Protein AF-A0A8T0D742-F1 (afdb_monomer_lite)

Radius of gyration: 20.39 Å; chains: 1; bounding box: 37×45×56 Å

Secondary structure (DSSP, 8-state):
-HHHHHHHHHTT---SSHHHHHHHHTTS-HHHHHHHHHTT-BTTBTT--SS-----SSSS--SSHHHHHTTTTS-SS--------TTTTHHHHHHHH--TTTTTS-TT--S--SHHHHHHHHHHHTT-TT---HHHHHHHHHHS--TTTTS-S-TTS------TTSS--

pLDDT: mean 72.26, std 17.87, range [26.14, 97.5]

Foldseek 3Di:
DVLLCQLLVLLVQDDPDPVSSVVSVVVDDPVSSVVSLVVSDDLQALPDDSDDDDCPCPPNVDPDPVRVLVVPPDDPDDDDDDDDDQAVCVVSLQSLLDDPVPPPDDPQDGSAPDDVSSLSSVCSHLVCPVPPDCVVSVVVVVVPPDPPPPVPDDPPPDGPDDPCPSVND

InterPro domains:
  IPR002018 Carboxylesterase, type B [PF00135] (4-165)
  IPR029058 Alpha/Beta hydrolase fold [G3DSA:3.40.50.1820] (2-168)
  IPR029058 Alpha/Beta hydrolase fold [SSF53474] (4-167)
  IPR050654 Acetylcholinesterase-related enzymes [PTHR43918] (5-153)

Organism: NCBI:txid34504

Structure (mmCIF, N/CA/C/O backbone):
data_AF-A0A8T0D742-F1
#
_entry.id   AF-A0A8T0D742-F1
#
loop_
_atom_site.group_PDB
_atom_site.id
_atom_site.type_symbol
_atom_site.label_atom_id
_atom_site.label_alt_id
_atom_site.label_comp_id
_atom_site.label_asym_id
_atom_site.label_entity_id
_atom_site.label_seq_id
_atom_site.pdbx_PDB_ins_code
_atom_site.Cartn_x
_atom_site.Cartn_y
_atom_site.Cartn_z
_atom_site.occupancy
_atom_site.B_iso_or_equiv
_atom_site.auth_seq_id
_atom_site.auth_comp_id
_atom_site.auth_asym_id
_atom_site.auth_atom_id
_atom_site.pdbx_PDB_model_num
ATOM 1 N N . MET A 1 1 ? 0.553 -2.189 16.265 1.00 56.75 1 MET A N 1
ATOM 2 C CA . MET A 1 1 ? 0.563 -1.033 17.205 1.00 56.75 1 MET A CA 1
ATOM 3 C C . MET A 1 1 ? 1.443 0.146 16.749 1.00 56.75 1 MET A C 1
ATOM 5 O O . MET A 1 1 ? 1.183 1.266 17.170 1.00 56.75 1 MET A O 1
ATOM 9 N N . ILE A 1 2 ? 2.457 -0.056 15.895 1.00 71.44 2 ILE A N 1
ATOM 10 C CA . ILE A 1 2 ? 3.369 1.020 15.448 1.00 71.44 2 ILE A CA 1
ATOM 11 C C . ILE A 1 2 ? 2.682 1.996 14.475 1.00 71.44 2 ILE A C 1
ATOM 13 O O . ILE A 1 2 ? 2.750 3.207 14.680 1.00 71.44 2 ILE A O 1
ATOM 17 N N . VAL A 1 3 ? 1.943 1.483 13.484 1.00 84.62 3 VAL A N 1
ATOM 18 C CA . VAL A 1 3 ? 1.274 2.315 12.466 1.0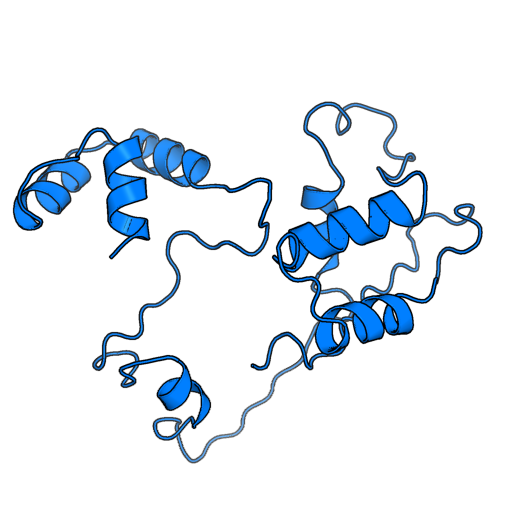0 84.62 3 VAL A CA 1
ATOM 19 C C . VAL A 1 3 ? 0.274 3.297 13.085 1.00 84.62 3 VAL A C 1
ATOM 21 O O . VAL A 1 3 ? 0.359 4.496 12.836 1.00 84.62 3 VAL A O 1
ATOM 24 N N . ILE A 1 4 ? -0.621 2.829 13.962 1.00 86.56 4 ILE A N 1
ATOM 25 C CA . ILE A 1 4 ? -1.644 3.697 14.567 1.00 86.56 4 ILE A CA 1
ATOM 26 C C . ILE A 1 4 ? -1.040 4.828 15.412 1.00 86.56 4 ILE A C 1
ATOM 28 O O . ILE A 1 4 ? -1.591 5.922 15.468 1.00 86.56 4 ILE A O 1
ATOM 32 N N . ARG A 1 5 ? 0.126 4.599 16.033 1.00 87.19 5 ARG A N 1
ATOM 33 C CA . ARG A 1 5 ? 0.854 5.640 16.771 1.00 87.19 5 ARG A CA 1
ATOM 34 C C . ARG A 1 5 ? 1.492 6.662 15.834 1.00 87.19 5 ARG A C 1
ATOM 36 O O . ARG A 1 5 ? 1.450 7.850 16.138 1.00 87.19 5 ARG A O 1
ATOM 43 N N . ARG A 1 6 ? 2.057 6.220 14.704 1.00 88.50 6 ARG A N 1
ATOM 44 C CA . ARG A 1 6 ? 2.587 7.119 13.666 1.00 88.50 6 ARG A CA 1
ATOM 45 C C . ARG A 1 6 ? 1.469 7.984 13.078 1.00 88.50 6 ARG A C 1
ATOM 47 O O . ARG A 1 6 ? 1.619 9.196 13.020 1.00 88.50 6 ARG A O 1
ATOM 54 N N . PHE A 1 7 ? 0.318 7.396 12.770 1.00 91.75 7 PHE A N 1
ATOM 55 C CA . PHE A 1 7 ? -0.845 8.145 12.292 1.00 91.75 7 PHE A CA 1
ATOM 56 C C . PHE A 1 7 ? -1.363 9.150 13.332 1.00 91.75 7 PHE A C 1
ATOM 58 O O . PHE A 1 7 ? -1.537 10.330 13.038 1.00 91.75 7 PHE A O 1
ATOM 65 N N . ALA A 1 8 ? -1.506 8.723 14.591 1.00 91.06 8 ALA A N 1
ATOM 66 C CA . ALA A 1 8 ? -1.898 9.618 15.678 1.00 91.06 8 ALA A CA 1
ATOM 67 C C . ALA A 1 8 ? -0.903 10.772 15.883 1.00 91.06 8 ALA A C 1
ATOM 69 O O . ALA A 1 8 ? -1.320 11.872 16.240 1.00 91.06 8 ALA A O 1
ATOM 70 N N . LYS A 1 9 ? 0.395 10.556 15.632 1.00 90.88 9 LYS A N 1
ATOM 71 C CA . LYS A 1 9 ? 1.408 11.620 15.645 1.00 90.88 9 LYS A CA 1
ATOM 72 C C . LYS A 1 9 ? 1.116 12.687 14.589 1.00 90.88 9 LYS A C 1
ATOM 74 O O . LYS A 1 9 ? 1.155 13.863 14.936 1.00 90.88 9 LYS A O 1
ATOM 79 N N . HIS A 1 10 ? 0.789 12.299 13.355 1.00 91.88 10 HIS A N 1
ATOM 80 C CA . HIS A 1 10 ? 0.424 13.248 12.292 1.00 91.88 10 HIS A CA 1
ATOM 81 C C . HIS A 1 10 ? -0.835 14.059 12.636 1.00 91.88 10 HIS A C 1
ATOM 83 O O . HIS A 1 10 ? -0.923 15.231 12.291 1.00 91.88 10 HIS A O 1
ATOM 89 N N . LEU A 1 11 ? -1.759 13.478 13.406 1.00 92.75 11 LEU A N 1
ATOM 90 C CA . LEU A 1 11 ? -2.965 14.157 13.895 1.00 92.75 11 LEU A CA 1
ATOM 91 C C . LEU A 1 11 ? -2.749 15.005 15.163 1.00 92.75 11 LEU A C 1
ATOM 93 O O . LEU A 1 11 ? -3.683 15.667 15.623 1.00 92.75 11 LEU A O 1
ATOM 97 N N . GLY A 1 12 ? -1.558 14.975 15.770 1.00 90.44 12 GLY A N 1
ATOM 98 C CA . GLY A 1 12 ? -1.297 15.632 17.055 1.00 90.44 12 GLY A CA 1
ATOM 99 C C . GLY A 1 12 ? -2.005 14.972 18.248 1.00 90.44 12 GLY A C 1
ATOM 100 O O . GLY A 1 12 ? -2.283 15.632 19.242 1.00 90.44 12 GLY A O 1
ATOM 101 N N . CYS A 1 13 ? -2.308 13.675 18.157 1.00 89.56 13 CYS A N 1
ATOM 102 C CA . CYS A 1 13 ? -3.050 12.890 19.152 1.00 89.56 13 CYS A CA 1
ATOM 103 C C . CYS A 1 13 ? -2.158 11.985 20.033 1.00 89.56 13 CYS A C 1
ATOM 105 O O . CYS A 1 13 ? -2.638 10.995 20.592 1.00 89.56 13 CYS A O 1
ATOM 107 N N . LEU A 1 14 ? -0.856 12.270 20.147 1.00 80.31 14 LEU A N 1
ATOM 108 C CA . LEU A 1 14 ? 0.060 11.494 20.994 1.00 80.31 14 LEU A CA 1
ATOM 109 C C . LEU A 1 14 ? -0.184 11.784 22.485 1.00 80.31 14 LEU A C 1
ATOM 111 O O . LEU A 1 14 ? 0.358 12.739 23.030 1.00 80.31 14 LEU A O 1
ATOM 115 N N . ASN A 1 15 ? -0.954 10.912 23.142 1.00 67.12 15 ASN A N 1
ATOM 116 C CA . ASN A 1 15 ? -1.193 10.921 24.589 1.00 67.12 15 ASN A CA 1
ATOM 117 C C . ASN A 1 15 ? -0.677 9.631 25.258 1.00 67.12 15 ASN A C 1
ATOM 119 O O . ASN A 1 15 ? -0.391 8.637 24.588 1.00 67.12 15 ASN A O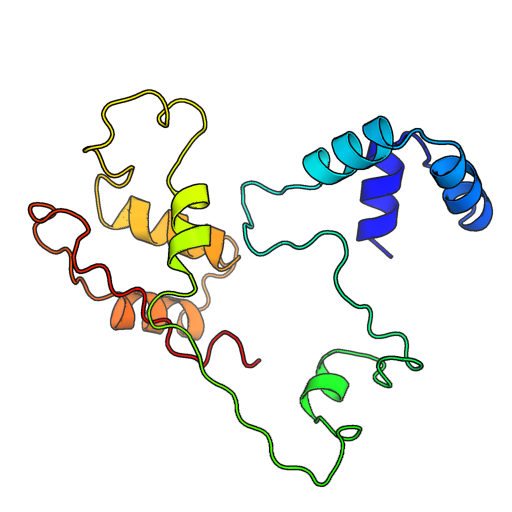 1
ATOM 123 N N . GLN A 1 16 ? -0.568 9.640 26.594 1.00 59.50 16 GLN A N 1
ATOM 124 C CA . GLN A 1 16 ? 0.011 8.544 27.391 1.00 59.50 16 GLN A CA 1
ATOM 125 C C . GLN A 1 16 ? -0.861 7.269 27.440 1.00 59.50 16 GLN A C 1
ATOM 127 O O . GLN A 1 16 ? -0.333 6.186 27.698 1.00 59.50 16 GLN A O 1
ATOM 132 N N . HIS A 1 17 ? -2.166 7.357 27.141 1.00 68.88 17 HIS A N 1
ATOM 133 C CA . HIS A 1 17 ? -3.096 6.220 27.182 1.00 68.88 17 HIS A CA 1
ATOM 134 C C . HIS A 1 17 ? -3.795 5.962 25.835 1.00 68.88 17 HIS A C 1
ATOM 136 O O . HIS A 1 17 ? -4.204 6.880 25.126 1.00 68.88 17 HIS A O 1
ATOM 142 N N . ALA A 1 18 ? -3.974 4.683 25.482 1.00 66.94 18 ALA A N 1
ATOM 143 C CA . ALA A 1 18 ? -4.550 4.267 24.197 1.00 66.94 18 ALA A CA 1
ATOM 144 C C . ALA A 1 18 ? -6.036 4.652 24.023 1.00 66.94 18 ALA A C 1
ATOM 146 O O . ALA A 1 18 ? -6.468 4.936 22.906 1.00 66.94 18 ALA A O 1
ATOM 147 N N . ALA A 1 19 ? -6.810 4.702 25.113 1.00 69.25 19 ALA A N 1
ATOM 148 C CA . ALA A 1 19 ? -8.209 5.144 25.082 1.00 69.25 19 ALA A CA 1
ATOM 149 C C . ALA A 1 19 ? -8.341 6.635 24.707 1.00 69.25 19 ALA A C 1
ATOM 151 O O . ALA A 1 19 ? -9.258 7.028 23.977 1.00 69.25 19 ALA A O 1
ATOM 152 N N . ASP A 1 20 ? -7.374 7.451 25.126 1.00 80.94 20 ASP A N 1
ATOM 153 C CA . ASP A 1 20 ? -7.332 8.883 24.819 1.00 80.94 20 ASP A CA 1
ATOM 154 C C . ASP A 1 20 ? -6.955 9.135 23.354 1.00 80.94 20 ASP A C 1
ATOM 156 O O . ASP A 1 20 ? -7.413 10.104 22.747 1.00 80.94 20 ASP A O 1
ATOM 160 N N . LEU A 1 21 ? -6.178 8.224 22.758 1.00 86.50 21 LEU A N 1
ATOM 161 C CA . LEU A 1 21 ? -5.758 8.288 21.360 1.00 86.50 21 LEU A CA 1
ATOM 162 C C . LEU A 1 21 ? -6.952 8.142 20.404 1.00 86.50 21 LEU A C 1
ATOM 164 O O . LEU A 1 21 ? -7.142 8.984 19.528 1.00 86.50 21 LEU A O 1
ATOM 168 N N . ILE A 1 22 ? -7.811 7.135 20.604 1.00 87.56 22 ILE A N 1
ATOM 169 C CA . ILE A 1 22 ? -9.020 6.944 19.776 1.00 87.56 22 ILE A CA 1
ATOM 170 C C . ILE A 1 22 ? -9.982 8.122 19.945 1.00 87.56 22 ILE A C 1
ATOM 172 O O . ILE A 1 22 ? -10.521 8.635 18.963 1.00 87.56 22 ILE A O 1
ATOM 176 N N . THR A 1 23 ? -10.179 8.576 21.183 1.00 90.50 23 THR A N 1
ATOM 177 C CA . THR A 1 23 ? -11.067 9.705 21.487 1.00 90.50 23 THR A CA 1
ATOM 178 C C . THR A 1 23 ? -10.595 10.994 20.816 1.00 90.50 23 THR A C 1
ATOM 180 O O . THR A 1 23 ? -11.420 11.752 20.310 1.00 90.50 23 THR A O 1
ATOM 183 N N . CYS A 1 24 ? -9.282 11.233 20.768 1.00 91.06 24 CYS A N 1
ATOM 184 C CA . CYS A 1 24 ? -8.704 12.359 20.040 1.00 91.06 24 CYS A CA 1
ATOM 185 C C . CYS A 1 24 ? -8.936 12.241 18.530 1.00 91.06 24 CYS A C 1
ATOM 187 O O . CYS A 1 24 ? -9.471 13.168 17.926 1.00 91.06 24 CYS A O 1
ATOM 189 N N . MET A 1 25 ? -8.608 11.092 17.926 1.00 91.31 25 MET A N 1
ATOM 190 C CA . MET A 1 25 ? -8.749 10.898 16.476 1.00 91.31 25 MET A CA 1
ATOM 191 C C . MET A 1 25 ? -10.204 11.026 16.007 1.00 91.31 25 MET A C 1
ATOM 193 O O . MET A 1 25 ? -10.454 11.589 14.950 1.00 91.31 25 MET A O 1
ATOM 197 N N . ARG A 1 26 ? -11.183 10.593 16.813 1.00 93.12 26 ARG A N 1
ATOM 198 C CA . ARG A 1 26 ? -12.617 10.751 16.500 1.00 93.12 26 ARG A CA 1
ATOM 199 C C . ARG A 1 26 ? -13.097 12.204 16.442 1.00 93.12 26 ARG A C 1
ATOM 201 O O . ARG A 1 26 ? -14.162 12.453 15.891 1.00 93.12 26 ARG A O 1
ATOM 208 N N . LYS A 1 27 ? -12.357 13.148 17.030 1.00 94.81 27 LYS A N 1
ATOM 209 C CA . LYS A 1 27 ? -12.686 14.583 16.994 1.00 94.81 27 LYS A CA 1
ATOM 210 C C . LYS A 1 27 ? -12.111 15.292 15.766 1.00 94.81 27 LYS A C 1
ATOM 212 O O . LYS A 1 27 ? -12.400 16.469 15.573 1.00 94.81 27 LYS A O 1
ATOM 217 N N . LYS A 1 28 ? -11.280 14.608 14.979 1.00 95.81 28 LYS A N 1
ATOM 218 C CA . LYS A 1 28 ? -10.639 15.158 13.787 1.00 95.81 28 LYS A CA 1
ATOM 219 C C . LYS A 1 28 ? -11.615 15.217 12.625 1.00 95.81 28 LYS A C 1
ATOM 221 O O . LYS A 1 28 ? -12.473 14.349 12.473 1.00 95.81 28 LYS A O 1
ATOM 226 N N . SER A 1 29 ? -11.485 16.260 11.818 1.00 97.19 29 SER A N 1
ATOM 227 C CA . SER A 1 29 ? -12.224 16.382 10.568 1.00 97.19 29 SER A CA 1
ATOM 228 C C . SER A 1 29 ? -11.756 15.336 9.554 1.00 97.19 29 SER A C 1
ATOM 230 O O . SER A 1 29 ? -10.642 14.821 9.635 1.00 97.19 29 SER A O 1
ATOM 232 N N . VAL A 1 30 ? -12.598 15.041 8.562 1.00 96.38 30 VAL A N 1
ATOM 233 C CA . VAL A 1 30 ? -12.246 14.110 7.477 1.00 96.38 30 VAL A CA 1
ATOM 234 C C . VAL A 1 30 ? -10.982 14.568 6.746 1.00 96.38 30 VAL A C 1
ATOM 236 O O . VAL A 1 30 ? -10.119 13.743 6.474 1.00 96.38 30 VAL A O 1
ATOM 239 N N . ASN A 1 31 ? -10.832 15.871 6.498 1.00 97.50 31 ASN A N 1
ATOM 240 C CA . ASN A 1 31 ? -9.656 16.406 5.810 1.00 97.50 31 ASN A CA 1
ATOM 241 C C . ASN A 1 31 ? -8.378 16.197 6.628 1.00 97.50 31 ASN A C 1
ATOM 243 O O . ASN A 1 31 ? -7.405 15.697 6.087 1.00 97.50 31 ASN A O 1
ATOM 247 N N . GLU A 1 32 ? -8.402 16.451 7.942 1.00 96.44 32 GLU A N 1
ATOM 248 C CA . GLU A 1 32 ? -7.244 16.160 8.804 1.00 96.44 32 GLU A CA 1
ATOM 249 C C . GLU A 1 32 ? -6.861 14.672 8.777 1.00 96.44 32 GLU A C 1
ATOM 251 O O . GLU A 1 32 ? -5.680 14.335 8.837 1.00 96.44 32 GLU A O 1
ATOM 256 N N . LEU A 1 33 ? -7.848 13.771 8.700 1.00 94.75 33 LEU A N 1
ATOM 257 C CA . LEU A 1 33 ? -7.606 12.330 8.606 1.00 94.75 33 LEU A CA 1
ATOM 258 C C . LEU A 1 33 ? -6.987 11.937 7.259 1.00 94.75 33 LEU A C 1
ATOM 260 O O . LEU A 1 33 ? -6.101 11.083 7.243 1.00 94.75 33 LEU A O 1
ATOM 264 N N . LEU A 1 34 ? -7.434 12.549 6.160 1.00 94.44 34 LEU A N 1
ATOM 265 C CA . LEU A 1 34 ? -6.877 12.331 4.823 1.00 94.44 34 LEU A CA 1
ATOM 266 C C . LEU A 1 34 ? -5.455 12.890 4.717 1.00 94.44 34 LEU A C 1
ATOM 268 O O . LEU A 1 34 ? -4.554 12.165 4.312 1.00 94.44 34 LEU A O 1
ATOM 272 N N . ASP A 1 35 ? -5.217 14.109 5.197 1.00 94.62 35 ASP A N 1
ATOM 273 C CA . ASP A 1 35 ? -3.884 14.721 5.198 1.00 94.62 35 ASP A CA 1
ATOM 274 C C . ASP A 1 35 ? -2.891 13.890 6.026 1.00 94.62 35 ASP A C 1
ATOM 276 O O . ASP A 1 35 ? -1.752 13.647 5.622 1.00 94.62 35 ASP A O 1
ATOM 280 N N . ALA A 1 36 ? -3.327 13.400 7.192 1.00 93.38 36 ALA A N 1
ATOM 281 C CA . ALA A 1 36 ? -2.516 12.508 8.012 1.00 93.38 36 ALA A CA 1
ATOM 282 C C . ALA A 1 36 ? -2.283 11.148 7.344 1.00 93.38 36 ALA A C 1
ATOM 284 O O . ALA A 1 36 ? -1.242 10.539 7.580 1.00 93.38 36 ALA A O 1
ATOM 285 N N . HIS A 1 37 ? -3.233 10.659 6.542 1.00 91.50 37 HIS A N 1
ATOM 286 C CA . HIS A 1 37 ? -3.092 9.416 5.789 1.00 91.50 37 HIS A CA 1
ATOM 287 C C . HIS A 1 37 ? -2.066 9.590 4.669 1.00 91.50 37 HIS A C 1
ATOM 289 O O . HIS A 1 37 ? -1.166 8.767 4.537 1.00 91.50 37 HIS A O 1
ATOM 295 N N . ASP A 1 38 ? -2.131 10.689 3.928 1.00 88.88 38 ASP A N 1
ATOM 296 C CA . ASP A 1 38 ? -1.185 10.979 2.853 1.00 88.88 38 ASP A CA 1
ATOM 297 C C . ASP A 1 38 ? 0.230 11.200 3.404 1.00 88.88 38 ASP A C 1
ATOM 299 O O . ASP A 1 38 ? 1.209 10.734 2.827 1.00 88.88 38 ASP A O 1
ATOM 303 N N . ALA A 1 39 ? 0.354 11.789 4.598 1.00 90.25 39 ALA A N 1
ATOM 304 C CA . ALA A 1 39 ? 1.632 11.914 5.300 1.00 90.25 39 ALA A CA 1
ATOM 305 C C . ALA A 1 39 ? 2.222 10.573 5.793 1.00 90.25 39 ALA A C 1
ATOM 307 O O . ALA A 1 39 ? 3.395 10.518 6.178 1.00 90.25 39 ALA A O 1
ATOM 308 N N . MET A 1 40 ? 1.435 9.490 5.805 1.00 87.12 40 MET A N 1
ATOM 309 C CA . MET A 1 40 ? 1.939 8.144 6.098 1.00 87.12 40 MET A CA 1
ATOM 310 C C . MET A 1 40 ? 2.663 7.517 4.908 1.00 87.12 40 MET A C 1
ATOM 312 O O . MET A 1 40 ? 3.387 6.542 5.124 1.00 87.12 40 MET A O 1
ATOM 316 N N . PHE A 1 41 ? 2.481 8.053 3.697 1.00 83.56 41 PHE A N 1
ATOM 317 C CA . PHE A 1 41 ? 3.158 7.576 2.500 1.00 83.56 41 PHE A CA 1
ATOM 318 C C . PHE A 1 41 ? 4.678 7.613 2.686 1.00 83.56 41 PHE A C 1
ATOM 320 O O . PHE A 1 41 ? 5.246 8.605 3.151 1.00 83.56 41 PHE A O 1
ATOM 327 N N . ASP A 1 42 ? 5.331 6.510 2.331 1.00 77.44 42 ASP A N 1
ATOM 328 C CA . ASP A 1 42 ? 6.781 6.404 2.327 1.00 77.44 42 ASP A CA 1
ATOM 329 C C . ASP A 1 42 ? 7.272 6.373 0.873 1.00 77.44 42 ASP A C 1
ATOM 331 O O . ASP A 1 42 ? 7.026 5.390 0.173 1.00 77.44 42 ASP A O 1
ATOM 335 N N . PRO A 1 43 ? 7.985 7.406 0.390 1.00 70.94 43 PRO A N 1
ATOM 336 C CA . PRO A 1 43 ? 8.520 7.404 -0.969 1.00 70.94 43 PRO A CA 1
ATOM 337 C C . PRO A 1 43 ? 9.560 6.294 -1.210 1.00 70.94 43 PRO A C 1
ATOM 339 O O . PRO A 1 43 ? 9.930 6.049 -2.361 1.00 70.94 43 PRO A O 1
ATOM 342 N N . ALA A 1 44 ? 10.048 5.633 -0.154 1.00 70.25 44 ALA A N 1
ATOM 343 C CA . ALA A 1 44 ? 10.923 4.475 -0.254 1.00 70.25 44 ALA A CA 1
ATOM 344 C C . ALA A 1 44 ? 10.170 3.140 -0.427 1.00 70.25 44 ALA A C 1
ATOM 346 O O . ALA A 1 44 ? 10.806 2.186 -0.871 1.00 70.25 44 ALA A O 1
ATOM 347 N N . SER A 1 45 ? 8.863 3.063 -0.131 1.00 71.94 45 SER A N 1
ATOM 348 C CA . SER A 1 45 ? 8.069 1.820 -0.172 1.00 71.94 45 SER A CA 1
ATOM 349 C C . SER A 1 45 ? 6.670 2.059 -0.757 1.00 71.94 45 SER A C 1
ATOM 351 O O . SER A 1 45 ? 5.758 2.542 -0.085 1.00 71.94 45 SER A O 1
ATOM 353 N N . TYR A 1 46 ? 6.479 1.700 -2.034 1.00 71.50 46 TYR A N 1
ATOM 354 C CA . TYR A 1 46 ? 5.214 1.942 -2.756 1.00 71.50 46 TYR A CA 1
ATOM 355 C C . TYR A 1 46 ? 4.122 0.903 -2.472 1.00 71.50 46 TYR A C 1
ATOM 357 O O . TYR A 1 46 ? 2.944 1.194 -2.681 1.00 71.50 46 TYR A O 1
ATOM 365 N N . PHE A 1 47 ? 4.484 -0.290 -1.991 1.00 72.38 47 PHE A N 1
ATOM 366 C CA . PHE A 1 47 ? 3.515 -1.282 -1.511 1.00 72.38 47 PHE A CA 1
ATOM 367 C C . PHE A 1 47 ? 3.131 -1.083 -0.041 1.00 72.38 47 PHE A C 1
ATOM 369 O O . PHE A 1 47 ? 2.321 -1.848 0.487 1.00 72.38 47 PHE A O 1
ATOM 376 N N . PHE A 1 48 ? 3.655 -0.050 0.627 1.00 77.50 48 PHE A N 1
ATOM 377 C CA . PHE A 1 48 ? 3.237 0.261 1.984 1.00 77.50 48 PHE A CA 1
ATOM 378 C C . PHE A 1 48 ? 1.775 0.723 2.010 1.00 77.50 48 PHE A C 1
ATOM 380 O O . PHE A 1 48 ? 1.432 1.840 1.624 1.00 77.50 48 PHE A O 1
ATOM 387 N N . VAL A 1 49 ? 0.904 -0.142 2.525 1.00 79.94 49 VAL A N 1
ATOM 388 C CA . VAL A 1 49 ? -0.484 0.194 2.843 1.00 79.94 49 VAL A CA 1
ATOM 389 C C . VAL A 1 49 ? -0.540 0.595 4.320 1.00 79.94 49 VAL A C 1
ATOM 391 O O . VAL A 1 49 ? -0.242 -0.246 5.169 1.00 79.94 49 VAL A O 1
ATOM 394 N N . PRO A 1 50 ? -0.933 1.835 4.678 1.00 83.44 50 PRO A N 1
ATOM 395 C CA . PRO A 1 50 ? -0.930 2.277 6.073 1.00 83.44 50 PRO A CA 1
ATOM 396 C C . PRO A 1 50 ? -1.859 1.455 6.976 1.00 83.44 50 PRO A C 1
ATOM 398 O O . PRO A 1 50 ? -1.518 1.162 8.117 1.00 83.44 50 PRO A O 1
ATOM 401 N N . PHE A 1 51 ? -3.027 1.048 6.479 1.00 89.12 51 PHE A N 1
ATOM 402 C CA . PHE A 1 51 ? -4.029 0.329 7.273 1.00 89.12 51 PHE A CA 1
ATOM 403 C C . PHE A 1 51 ? -4.438 -0.990 6.604 1.00 89.12 51 PHE A C 1
ATOM 405 O O . PHE A 1 51 ? -5.546 -1.084 6.073 1.00 89.12 51 PHE A O 1
ATOM 412 N N . PRO A 1 52 ? -3.561 -2.011 6.602 1.00 86.62 52 PRO A N 1
ATOM 413 C CA . PRO A 1 52 ? -3.906 -3.326 6.084 1.00 86.62 52 PRO A CA 1
ATOM 414 C C . PRO A 1 52 ? -4.798 -4.081 7.089 1.00 86.62 52 PRO A C 1
ATOM 416 O O . PRO A 1 52 ? -4.876 -3.694 8.263 1.00 86.62 52 PRO A O 1
ATOM 419 N N . PRO A 1 53 ? -5.446 -5.185 6.672 1.00 88.81 53 PRO A N 1
ATOM 420 C CA . PRO A 1 53 ? -6.057 -6.125 7.605 1.00 88.81 53 PRO A CA 1
ATOM 421 C C . PRO A 1 53 ? -5.067 -6.556 8.694 1.00 88.81 53 PRO A C 1
ATOM 423 O O . PRO A 1 53 ? -3.880 -6.754 8.435 1.00 88.81 53 PRO A O 1
ATOM 426 N N . VAL A 1 54 ? -5.561 -6.701 9.922 1.00 89.69 54 VAL A N 1
ATOM 427 C CA . VAL A 1 54 ? -4.753 -7.112 11.075 1.00 89.69 54 VAL A CA 1
ATOM 428 C C . VAL A 1 54 ? -5.068 -8.563 11.409 1.00 89.69 54 VAL A C 1
ATOM 430 O O . VAL A 1 54 ? -6.233 -8.950 11.441 1.00 89.69 54 VAL A O 1
ATOM 433 N N . LEU A 1 55 ? -4.025 -9.345 11.687 1.00 91.25 55 LEU A N 1
ATOM 434 C CA . LEU A 1 55 ? -4.152 -10.657 12.314 1.00 91.25 55 LEU A CA 1
ATOM 435 C C . LEU A 1 55 ? -4.629 -10.450 13.758 1.00 91.25 55 LEU A C 1
ATOM 437 O O . LEU A 1 55 ? -3.847 -10.089 14.638 1.00 91.25 55 LEU A O 1
ATOM 441 N N . ASP A 1 56 ? -5.941 -10.547 13.960 1.00 90.38 56 ASP A N 1
ATOM 442 C CA . ASP A 1 56 ? -6.635 -10.178 15.197 1.00 90.38 56 ASP A CA 1
ATOM 443 C C . ASP A 1 56 ? -7.043 -11.389 16.046 1.00 90.38 56 ASP A C 1
ATOM 445 O O . ASP A 1 56 ? -7.634 -11.218 17.112 1.00 90.38 56 ASP A O 1
ATOM 449 N N . ASN A 1 57 ? -6.724 -12.601 15.579 1.00 91.50 57 ASN A N 1
ATOM 450 C CA . ASN A 1 57 ? -7.145 -13.869 16.169 1.00 91.50 57 ASN A CA 1
ATOM 451 C C . ASN A 1 57 ? -8.675 -13.964 16.370 1.00 91.50 57 ASN A C 1
ATOM 453 O O . ASN A 1 57 ? -9.155 -14.634 17.284 1.00 91.50 57 ASN A O 1
ATOM 457 N N . HIS A 1 58 ? -9.451 -13.256 15.539 1.00 92.31 58 HIS A N 1
ATOM 458 C CA . HIS A 1 58 ? -10.911 -13.238 15.607 1.00 92.31 58 HIS A CA 1
ATOM 459 C C . HIS A 1 58 ? -11.542 -13.255 14.211 1.00 92.31 58 HIS A C 1
ATOM 461 O O . HIS A 1 58 ? -12.158 -14.254 13.845 1.00 92.31 58 HIS A O 1
ATOM 467 N N . PHE A 1 59 ? -11.374 -12.195 13.413 1.00 92.44 59 PHE A N 1
ATOM 468 C CA . PHE A 1 59 ? -11.781 -12.206 12.006 1.00 92.44 59 PHE A CA 1
ATOM 469 C C . PHE A 1 59 ? -10.775 -12.979 11.145 1.00 92.44 59 PHE A C 1
ATOM 471 O O . PHE A 1 59 ? -11.167 -13.839 10.358 1.00 92.44 59 PHE A O 1
ATOM 478 N N . LEU A 1 60 ? -9.479 -12.700 11.319 1.00 92.44 60 LEU A N 1
ATOM 479 C CA . LEU A 1 60 ? -8.384 -13.520 10.805 1.00 92.44 60 LEU A CA 1
ATOM 480 C C . LEU A 1 60 ? -7.856 -14.352 11.981 1.00 92.44 60 LEU A C 1
ATOM 482 O O . LEU A 1 60 ? -7.138 -13.806 12.822 1.00 92.44 60 LEU A O 1
ATOM 486 N N . PRO A 1 61 ? -8.212 -15.648 12.077 1.00 92.44 61 PRO A N 1
ATOM 487 C CA . PRO A 1 61 ? -7.931 -16.495 13.239 1.00 92.44 61 PRO A CA 1
ATOM 488 C C . PRO A 1 61 ? -6.470 -16.975 13.255 1.00 92.44 61 PRO A C 1
ATOM 490 O O . PRO A 1 61 ? -6.185 -18.165 13.242 1.00 92.44 61 PRO A O 1
ATOM 493 N N . TYR A 1 62 ? -5.534 -16.034 13.212 1.00 92.00 62 TYR A N 1
ATOM 494 C CA . TYR A 1 62 ? -4.100 -16.282 13.206 1.00 92.00 62 TYR A CA 1
ATOM 495 C C . TYR A 1 62 ? -3.433 -15.264 14.128 1.00 92.00 62 TYR A C 1
ATOM 497 O O . TYR A 1 62 ? -3.786 -14.086 14.116 1.00 92.00 62 TYR A O 1
ATOM 505 N N . GLU A 1 63 ? -2.460 -15.697 14.924 1.00 87.75 63 GLU A N 1
ATOM 506 C CA . GLU A 1 63 ? -1.743 -14.824 15.864 1.00 87.75 63 GLU A CA 1
ATOM 507 C C . GLU A 1 63 ? -0.533 -14.138 15.220 1.00 87.75 63 GLU A C 1
ATOM 509 O O . GLU A 1 63 ? -0.070 -13.096 15.685 1.00 87.75 63 GLU A O 1
ATOM 514 N N . ASN A 1 64 ? 0.021 -14.734 14.162 1.00 88.50 64 ASN A N 1
ATOM 515 C CA . ASN A 1 64 ? 1.205 -14.239 13.469 1.00 88.50 64 ASN A CA 1
ATOM 516 C C . ASN A 1 64 ? 1.258 -14.726 12.013 1.00 88.50 64 ASN A C 1
ATOM 518 O O . ASN A 1 64 ? 0.512 -15.620 11.610 1.00 88.50 64 ASN A O 1
ATOM 522 N N . GLY A 1 65 ? 2.168 -14.134 11.232 1.00 86.19 65 GLY A N 1
ATOM 523 C CA . GLY A 1 65 ? 2.326 -14.440 9.808 1.00 86.19 65 GLY A CA 1
ATOM 524 C C . GLY A 1 65 ? 2.648 -15.909 9.530 1.00 86.19 65 GLY A C 1
ATOM 525 O O . GLY A 1 65 ? 2.097 -16.478 8.599 1.00 86.19 65 GLY A O 1
ATOM 526 N N . HIS A 1 66 ? 3.436 -16.564 10.385 1.00 87.75 66 HIS A N 1
ATOM 527 C CA . HIS A 1 66 ? 3.768 -17.978 10.208 1.00 87.75 66 HIS A CA 1
ATOM 528 C C . HIS A 1 66 ? 2.533 -18.887 10.330 1.00 87.75 66 HIS A C 1
ATOM 530 O O . HIS A 1 66 ? 2.368 -19.814 9.546 1.00 87.75 66 HIS A O 1
ATOM 536 N N . GLN A 1 67 ? 1.629 -18.624 11.280 1.00 88.69 67 GLN A N 1
ATOM 537 C CA . GLN A 1 67 ? 0.353 -19.352 11.348 1.00 88.69 67 GLN A CA 1
ATOM 538 C C . GLN A 1 67 ? -0.540 -19.045 10.137 1.00 88.69 67 GLN A C 1
ATOM 540 O O . GLN A 1 67 ? -1.169 -19.954 9.599 1.00 88.69 67 GLN A O 1
ATOM 545 N N . PHE A 1 68 ? -0.578 -17.785 9.689 1.00 88.19 68 PHE A N 1
ATOM 546 C CA . PHE A 1 68 ? -1.345 -17.386 8.505 1.00 88.19 68 PHE A CA 1
ATOM 547 C C . PHE A 1 68 ? -0.901 -18.155 7.251 1.00 88.19 68 PHE A C 1
ATOM 549 O O . PHE A 1 68 ? -1.742 -18.678 6.525 1.00 88.19 68 PHE A O 1
ATOM 556 N N . GLN A 1 69 ? 0.409 -18.328 7.060 1.00 87.62 69 GLN A N 1
ATOM 557 C CA . GLN A 1 69 ? 1.001 -19.093 5.954 1.00 87.62 69 GLN A CA 1
ATOM 558 C C . GLN A 1 69 ? 0.587 -20.570 5.929 1.00 87.62 69 GLN A C 1
ATOM 560 O O . GLN A 1 69 ? 0.542 -21.186 4.866 1.00 87.62 69 GLN A O 1
ATOM 565 N N . GLN A 1 70 ? 0.244 -21.150 7.082 1.00 86.81 70 GLN A N 1
ATOM 566 C CA . GLN A 1 70 ? -0.226 -22.536 7.162 1.00 86.81 70 GLN A CA 1
ATOM 567 C C . GLN A 1 70 ? -1.662 -22.703 6.652 1.00 86.81 70 GLN A C 1
ATOM 569 O O . GLN A 1 70 ? -2.081 -23.830 6.390 1.00 86.81 70 GLN A O 1
ATOM 574 N N . MET A 1 71 ? -2.420 -21.605 6.512 1.00 83.62 71 MET A N 1
ATOM 575 C CA . MET A 1 71 ? -3.744 -21.578 5.880 1.00 83.62 71 MET A CA 1
ATOM 576 C C . MET A 1 71 ? -4.774 -22.547 6.500 1.00 83.62 71 MET A C 1
ATOM 578 O O . MET A 1 71 ? -5.721 -22.985 5.844 1.00 83.62 71 MET A O 1
ATOM 582 N N . LEU A 1 72 ? -4.621 -22.866 7.791 1.00 87.06 72 LEU A N 1
ATOM 583 C CA . LEU A 1 72 ? -5.401 -23.899 8.493 1.00 87.06 72 LEU A CA 1
ATOM 584 C C . LEU A 1 72 ? -6.889 -23.562 8.665 1.00 87.06 72 LEU A C 1
ATOM 586 O O . LEU A 1 72 ? -7.701 -24.463 8.868 1.00 87.06 72 LEU A O 1
ATOM 590 N N . HIS A 1 73 ? -7.255 -22.282 8.588 1.00 88.75 73 HIS A N 1
ATOM 591 C CA . HIS A 1 73 ? -8.626 -21.814 8.809 1.00 88.75 73 HIS A CA 1
ATOM 592 C C . HIS A 1 73 ? -9.361 -21.454 7.513 1.00 88.75 73 HIS A C 1
ATOM 594 O O . HIS A 1 73 ? -10.429 -20.840 7.551 1.00 88.75 73 HIS A O 1
ATOM 600 N N . LEU A 1 74 ? -8.810 -21.825 6.355 1.00 86.88 74 LEU A N 1
ATOM 601 C CA . LEU A 1 74 ? -9.503 -21.643 5.087 1.00 86.88 74 LEU A CA 1
ATOM 602 C C . LEU A 1 74 ? -10.707 -22.574 4.964 1.00 86.88 74 LEU A C 1
ATOM 604 O O . LEU A 1 74 ? -10.751 -23.681 5.502 1.00 86.88 74 LEU A O 1
ATOM 608 N N . LYS A 1 75 ? -11.687 -22.135 4.174 1.00 89.19 75 LYS A N 1
ATOM 609 C CA . LYS A 1 75 ? -12.815 -22.979 3.795 1.00 89.19 75 LYS A CA 1
ATOM 610 C C . LYS A 1 75 ? -12.283 -24.212 3.039 1.00 89.19 75 LYS A C 1
ATOM 612 O O . LYS A 1 75 ? -11.677 -24.037 1.984 1.00 89.19 75 LYS A O 1
ATOM 617 N N . PRO A 1 76 ? -12.547 -25.444 3.512 1.00 83.44 76 PRO A N 1
ATOM 618 C CA . PRO A 1 76 ? -11.913 -26.647 2.967 1.00 83.44 76 PRO A CA 1
ATOM 619 C C . PRO A 1 76 ? -12.452 -27.043 1.589 1.00 83.44 76 PRO A C 1
ATOM 621 O O . PRO A 1 76 ? -11.856 -27.867 0.902 1.00 83.44 76 PRO A O 1
ATOM 624 N N . THR A 1 77 ? -13.610 -26.509 1.192 1.00 86.00 77 THR A N 1
ATOM 625 C CA . THR A 1 77 ? -14.275 -26.853 -0.066 1.00 86.00 77 THR A CA 1
ATOM 626 C C . THR A 1 77 ? -14.938 -25.637 -0.705 1.00 86.00 77 THR A C 1
ATOM 628 O O . THR A 1 77 ? -15.438 -24.730 -0.036 1.00 86.00 77 THR A O 1
ATOM 631 N N . GLY A 1 78 ? -14.965 -25.630 -2.032 1.00 85.75 78 GLY A N 1
ATOM 632 C CA . GLY A 1 78 ? -15.524 -24.556 -2.844 1.00 85.75 78 GLY A CA 1
ATOM 633 C C . GLY A 1 78 ? -14.739 -24.423 -4.140 1.00 85.75 78 GLY A C 1
ATOM 634 O O . GLY A 1 78 ? -13.534 -24.656 -4.162 1.00 85.75 78 GLY A O 1
ATOM 635 N N . ALA A 1 79 ? -15.421 -24.073 -5.227 1.00 89.12 79 ALA A N 1
ATOM 636 C CA . ALA A 1 79 ? -14.730 -23.730 -6.459 1.00 89.12 79 ALA A CA 1
ATOM 637 C C . ALA A 1 79 ? -14.102 -22.342 -6.292 1.00 89.12 79 ALA A C 1
ATOM 639 O O . ALA A 1 79 ? -14.813 -21.365 -6.054 1.00 89.12 79 ALA A O 1
ATOM 640 N N . LEU A 1 80 ? -12.778 -22.274 -6.407 1.00 87.88 80 LEU A N 1
ATOM 641 C CA . LEU A 1 80 ? -12.032 -21.026 -6.465 1.00 87.88 80 LEU A CA 1
ATOM 642 C C . LEU A 1 80 ? -11.507 -20.859 -7.890 1.00 87.88 80 LEU A C 1
ATOM 644 O O . LEU A 1 80 ? -10.786 -21.716 -8.393 1.00 87.88 80 LEU A O 1
ATOM 648 N N . MET A 1 81 ? -11.877 -19.759 -8.535 1.00 91.06 81 MET A N 1
ATOM 649 C CA . MET A 1 81 ? -11.282 -19.325 -9.792 1.00 91.06 81 MET A CA 1
ATOM 650 C C . MET A 1 81 ? -10.585 -18.002 -9.519 1.00 91.06 81 MET A C 1
ATOM 652 O O . MET A 1 81 ? -11.224 -17.042 -9.094 1.00 91.06 81 MET A O 1
ATOM 656 N N . TYR A 1 82 ? -9.278 -17.970 -9.740 1.00 90.19 82 TYR A N 1
ATOM 657 C CA . TYR A 1 82 ? -8.465 -16.770 -9.638 1.00 90.19 82 TYR A CA 1
ATOM 658 C C . TYR A 1 82 ? -7.626 -16.633 -10.904 1.00 90.19 82 TYR A C 1
ATOM 660 O O . TYR A 1 82 ? -7.355 -17.607 -11.607 1.00 90.19 82 TYR A O 1
ATOM 668 N N . GLY A 1 83 ? -7.246 -15.402 -11.204 1.00 85.88 83 GLY A N 1
ATOM 669 C CA . GLY A 1 83 ? -6.390 -15.058 -12.323 1.00 85.88 83 GLY A CA 1
ATOM 670 C C . GLY A 1 83 ? -5.578 -13.832 -11.951 1.00 85.88 83 GLY A C 1
ATOM 671 O O . GLY A 1 83 ? -5.975 -13.071 -11.071 1.00 85.88 83 GLY A O 1
ATOM 672 N N . VAL A 1 84 ? -4.448 -13.674 -12.623 1.00 82.81 84 VAL A N 1
ATOM 673 C CA . VAL A 1 84 ? -3.589 -12.500 -12.496 1.00 82.81 84 VAL A CA 1
ATOM 674 C C . VAL A 1 84 ? -3.605 -11.731 -13.804 1.00 82.81 84 VAL A C 1
ATOM 676 O O . VAL A 1 84 ? -3.721 -12.316 -14.887 1.00 82.81 84 VAL A O 1
ATOM 679 N N . ASN A 1 85 ? -3.491 -10.413 -13.715 1.00 77.12 85 ASN A N 1
ATOM 680 C CA . ASN A 1 85 ? -3.304 -9.592 -14.898 1.00 77.12 85 ASN A CA 1
ATOM 681 C C . ASN A 1 85 ? -1.854 -9.702 -15.378 1.00 77.12 85 ASN A C 1
ATOM 683 O O . ASN A 1 85 ? -0.918 -9.821 -14.594 1.00 77.12 85 ASN A O 1
ATOM 687 N N . LYS A 1 86 ? -1.654 -9.589 -16.694 1.00 73.88 86 LYS A N 1
ATOM 688 C CA . LYS A 1 86 ? -0.321 -9.653 -17.315 1.00 73.88 86 LYS A CA 1
ATOM 689 C C . LYS A 1 86 ? 0.671 -8.633 -16.727 1.00 73.88 86 LYS A C 1
ATOM 691 O O . LYS A 1 86 ? 1.862 -8.900 -16.723 1.00 73.88 86 LYS A O 1
ATOM 696 N N . ASN A 1 87 ? 0.169 -7.482 -16.267 1.00 68.31 87 ASN A N 1
ATOM 697 C CA . ASN A 1 87 ? 0.953 -6.292 -15.928 1.00 68.31 87 ASN A CA 1
ATOM 698 C C . ASN A 1 87 ? 0.540 -5.671 -14.575 1.00 68.31 87 ASN A C 1
ATOM 700 O O . ASN A 1 87 ? 0.290 -4.472 -14.502 1.00 68.31 87 ASN A O 1
ATOM 704 N N . GLU A 1 88 ? 0.423 -6.453 -13.501 1.00 74.88 88 GLU A N 1
ATOM 705 C CA . GLU A 1 88 ? -0.084 -5.947 -12.205 1.00 74.88 88 GLU A CA 1
ATOM 706 C C . GLU A 1 88 ? 0.791 -4.856 -11.573 1.00 74.88 88 GLU A C 1
ATOM 708 O O . GLU A 1 88 ? 0.276 -3.884 -11.022 1.00 74.88 88 GLU A O 1
ATOM 713 N N . GLY A 1 89 ? 2.116 -4.965 -11.694 1.00 71.25 89 GLY A N 1
ATOM 714 C CA . GLY A 1 89 ? 3.030 -3.999 -11.081 1.00 71.25 89 GLY A CA 1
ATOM 715 C C . GLY A 1 89 ? 3.302 -2.740 -11.909 1.00 71.25 89 GLY A C 1
ATOM 716 O O . GLY A 1 89 ? 3.965 -1.827 -11.420 1.00 71.25 89 GLY A O 1
ATOM 717 N N . SER A 1 90 ? 2.789 -2.647 -13.143 1.00 70.75 90 SER A N 1
ATOM 718 C CA . SER A 1 90 ? 3.069 -1.508 -14.032 1.00 70.75 90 SER A CA 1
ATOM 719 C C . SER A 1 90 ? 2.552 -0.184 -13.472 1.00 70.75 90 SER A C 1
ATOM 721 O O . SER A 1 90 ? 3.164 0.862 -13.677 1.00 70.75 90 SER A O 1
ATOM 723 N N . TYR A 1 91 ? 1.425 -0.234 -12.755 1.00 71.25 91 TYR A N 1
ATOM 724 C CA . TYR A 1 91 ? 0.830 0.928 -12.105 1.00 71.25 91 TYR A CA 1
ATOM 725 C C . TYR A 1 91 ? 1.744 1.471 -11.002 1.00 71.25 91 TYR A C 1
ATOM 727 O O . TYR A 1 91 ? 2.085 2.645 -11.023 1.00 71.25 91 TYR A O 1
ATOM 735 N N . PHE A 1 92 ? 2.211 0.619 -10.088 1.00 73.19 92 PHE A N 1
ATOM 736 C CA . PHE A 1 92 ? 3.085 1.024 -8.978 1.00 73.19 92 PHE A CA 1
ATOM 737 C C . PHE A 1 92 ? 4.430 1.560 -9.465 1.00 73.19 92 PHE A C 1
ATOM 739 O O . PHE A 1 92 ? 4.948 2.544 -8.941 1.00 73.19 92 PHE A O 1
ATOM 746 N N . LEU A 1 93 ? 4.955 0.956 -10.528 1.00 70.69 93 LEU A N 1
ATOM 747 C CA . LEU A 1 93 ? 6.169 1.413 -11.181 1.00 70.69 93 LEU A CA 1
ATOM 748 C C . LEU A 1 93 ? 6.023 2.817 -11.771 1.00 70.69 93 LEU A C 1
ATOM 750 O O . LEU A 1 93 ? 6.932 3.621 -11.605 1.00 70.69 93 LEU A O 1
ATOM 754 N N . LEU A 1 94 ? 4.882 3.161 -12.379 1.00 68.38 94 LEU A N 1
ATOM 755 C CA . LEU A 1 94 ? 4.630 4.528 -12.851 1.00 68.38 94 LEU A CA 1
ATOM 756 C C . LEU A 1 94 ? 4.837 5.556 -11.731 1.00 68.38 94 LEU A C 1
ATOM 758 O O . LEU A 1 94 ? 5.534 6.545 -11.934 1.00 68.38 94 LEU A O 1
ATOM 762 N N . TYR A 1 95 ? 4.284 5.304 -10.545 1.00 68.62 95 TYR A N 1
ATOM 763 C CA . TYR A 1 95 ? 4.440 6.207 -9.404 1.00 68.62 95 TYR A CA 1
ATOM 764 C C . TYR A 1 95 ? 5.872 6.224 -8.861 1.00 68.62 95 TYR A C 1
ATOM 766 O O . TYR A 1 95 ? 6.352 7.285 -8.482 1.00 68.62 95 TYR A O 1
ATOM 774 N N . ALA A 1 96 ? 6.581 5.093 -8.888 1.00 69.25 96 ALA A N 1
ATOM 775 C CA . ALA A 1 96 ? 7.990 5.038 -8.498 1.00 69.25 96 ALA A CA 1
ATOM 776 C C . ALA A 1 96 ? 8.924 5.777 -9.466 1.00 69.25 96 ALA A C 1
ATOM 778 O O . ALA A 1 96 ? 9.931 6.345 -9.040 1.00 69.25 96 ALA A O 1
ATOM 779 N N . PHE A 1 97 ? 8.590 5.776 -10.757 1.00 67.25 97 PHE A N 1
ATOM 780 C CA . PHE A 1 97 ? 9.365 6.427 -11.806 1.00 67.25 97 PHE A CA 1
ATOM 781 C C . PHE A 1 97 ? 9.090 7.932 -11.885 1.00 67.25 97 PHE A C 1
ATOM 783 O O . PHE A 1 97 ? 9.986 8.728 -12.166 1.00 67.25 97 PHE A O 1
ATOM 790 N N . VAL A 1 98 ? 7.858 8.359 -11.626 1.00 61.12 98 VAL A N 1
ATOM 791 C CA . VAL A 1 98 ? 7.470 9.763 -11.745 1.00 61.12 98 VAL A CA 1
ATOM 792 C C . VAL A 1 98 ? 7.793 10.504 -10.446 1.00 61.12 98 VAL A C 1
ATOM 794 O O . VAL A 1 98 ? 7.023 10.492 -9.492 1.00 61.12 98 VAL A O 1
ATOM 797 N N . ASN A 1 99 ? 8.913 11.228 -10.422 1.00 55.84 99 ASN A N 1
ATOM 798 C CA . ASN A 1 99 ? 9.084 12.317 -9.458 1.00 55.84 99 ASN A CA 1
ATOM 799 C C . ASN A 1 99 ? 8.115 13.462 -9.828 1.00 55.84 99 ASN A C 1
ATOM 801 O O . ASN A 1 99 ? 7.938 13.764 -11.012 1.00 55.84 99 ASN A O 1
ATOM 805 N N . THR A 1 100 ? 7.507 14.110 -8.830 1.00 50.03 100 THR A N 1
ATOM 806 C CA . THR A 1 100 ? 6.473 15.158 -8.960 1.00 50.03 100 THR A CA 1
ATOM 807 C C . THR A 1 100 ? 6.842 16.294 -9.919 1.00 50.03 100 THR A C 1
ATOM 809 O O . THR A 1 100 ? 5.954 16.911 -10.504 1.00 50.03 100 THR A O 1
ATOM 812 N N . ASN A 1 101 ? 8.132 16.534 -10.158 1.00 49.88 101 ASN A N 1
ATOM 813 C CA . ASN A 1 101 ? 8.611 17.592 -11.051 1.00 49.88 101 ASN A CA 1
ATOM 814 C C . ASN A 1 101 ? 8.602 17.225 -12.550 1.00 49.88 101 ASN A C 1
ATOM 816 O O . ASN A 1 101 ? 8.665 18.121 -13.388 1.00 49.88 101 ASN A O 1
ATOM 820 N N . ASN A 1 102 ? 8.495 15.938 -12.908 1.00 51.66 102 ASN A N 1
ATOM 821 C CA . ASN A 1 102 ? 8.696 15.463 -14.287 1.00 51.66 102 ASN A CA 1
ATOM 822 C C . ASN A 1 102 ? 7.390 15.091 -15.010 1.00 51.66 102 ASN A C 1
ATOM 824 O O . ASN A 1 102 ? 7.386 14.942 -16.229 1.00 51.66 102 ASN A O 1
ATOM 828 N N . TRP A 1 103 ? 6.264 14.985 -14.292 1.00 47.81 103 TRP A N 1
ATOM 829 C CA . TRP A 1 103 ? 4.958 14.646 -14.886 1.00 47.81 103 TRP A CA 1
ATOM 830 C C . TRP A 1 103 ? 4.426 15.722 -15.842 1.00 47.81 103 TRP A C 1
ATOM 832 O O . TRP A 1 103 ? 3.651 15.440 -16.754 1.00 47.81 103 TRP A O 1
ATOM 842 N N . HIS A 1 104 ? 4.855 16.968 -15.638 1.00 48.25 104 HIS A N 1
ATOM 843 C CA . HIS A 1 104 ? 4.472 18.104 -16.474 1.00 48.25 104 HIS A CA 1
ATOM 844 C C . HIS A 1 104 ? 5.362 18.279 -17.718 1.00 48.25 104 HIS A C 1
ATOM 846 O O . HIS A 1 104 ? 5.134 19.206 -18.494 1.00 48.25 104 HIS A O 1
ATOM 852 N N . GLY A 1 105 ? 6.361 17.407 -17.907 1.00 56.66 105 GLY A N 1
ATOM 853 C CA . GLY A 1 105 ? 7.237 17.379 -19.077 1.00 56.66 105 GLY A CA 1
ATOM 854 C C . GLY A 1 105 ? 6.667 16.592 -20.264 1.00 56.66 105 GLY A C 1
ATOM 855 O O . GLY A 1 105 ? 5.494 16.219 -20.303 1.00 56.66 105 GLY A O 1
ATOM 856 N N . ASP A 1 106 ? 7.518 16.350 -21.261 1.00 54.09 106 ASP A N 1
ATOM 857 C CA . ASP A 1 106 ? 7.174 15.594 -22.466 1.00 54.09 106 ASP A CA 1
ATOM 858 C C . ASP A 1 106 ? 6.762 14.150 -22.117 1.00 54.09 106 ASP A C 1
ATOM 860 O O . ASP A 1 106 ? 7.562 13.358 -21.621 1.00 54.09 106 ASP A O 1
ATOM 864 N N . LYS A 1 107 ? 5.504 13.798 -22.418 1.00 51.81 107 LYS A N 1
ATOM 865 C CA . LYS A 1 107 ? 4.887 12.481 -22.155 1.00 51.81 107 LYS A CA 1
ATOM 866 C C . LYS A 1 107 ? 5.578 11.317 -22.878 1.00 51.81 107 LYS A C 1
ATOM 868 O O . LYS A 1 107 ? 5.195 10.167 -22.675 1.00 51.81 107 LYS A O 1
ATOM 873 N N . THR A 1 108 ? 6.528 11.609 -23.762 1.00 53.28 108 THR A N 1
ATOM 874 C CA . THR A 1 108 ? 7.318 10.615 -24.496 1.00 53.28 108 THR A CA 1
ATOM 875 C C . THR A 1 108 ? 8.593 10.193 -23.767 1.00 53.28 108 THR A C 1
ATOM 877 O O . THR A 1 108 ? 9.170 9.165 -24.121 1.00 53.28 108 THR A O 1
ATOM 880 N N . GLN A 1 109 ? 9.023 10.930 -22.737 1.00 52.06 109 GLN A N 1
ATOM 881 C CA . GLN A 1 109 ? 10.205 10.579 -21.956 1.00 52.06 109 GLN A CA 1
ATOM 882 C C . GLN A 1 109 ? 9.829 9.626 -20.823 1.00 52.06 109 GLN A C 1
ATOM 884 O O . GLN A 1 109 ? 9.069 9.968 -19.917 1.00 52.06 109 GLN A O 1
ATOM 889 N N . LEU A 1 110 ? 10.373 8.409 -20.869 1.00 53.97 110 LEU A N 1
ATOM 890 C CA . LEU A 1 110 ? 10.300 7.498 -19.734 1.00 53.97 110 LEU A CA 1
ATOM 891 C C . LEU A 1 110 ? 11.213 8.024 -18.619 1.00 53.97 110 LEU A C 1
ATOM 893 O O . LEU A 1 110 ? 12.317 8.472 -18.926 1.00 53.97 110 LEU A O 1
ATOM 897 N N . PRO A 1 111 ? 10.834 7.936 -17.331 1.00 59.09 111 PRO A N 1
ATOM 898 C CA . PRO A 1 111 ? 11.646 8.489 -16.241 1.00 59.09 111 PRO A CA 1
ATOM 899 C C . PRO A 1 111 ? 12.908 7.666 -15.918 1.00 59.09 111 PRO A C 1
ATOM 901 O O . PRO A 1 111 ? 13.461 7.772 -14.828 1.00 59.09 111 PRO A O 1
ATOM 904 N N . ILE A 1 112 ? 13.333 6.803 -16.840 1.00 61.34 112 ILE A N 1
ATOM 905 C CA . ILE A 1 112 ? 14.368 5.791 -16.658 1.00 61.34 112 ILE A CA 1
ATOM 906 C C . ILE A 1 112 ? 15.393 6.007 -17.758 1.00 61.34 112 ILE A C 1
ATOM 908 O O . ILE A 1 112 ? 15.106 5.754 -18.928 1.00 61.34 112 ILE A O 1
ATOM 912 N N . ALA A 1 113 ? 16.580 6.478 -17.388 1.00 61.72 113 ALA A N 1
ATOM 913 C CA . ALA A 1 113 ? 17.645 6.745 -18.349 1.00 61.72 113 ALA A CA 1
ATOM 914 C C . ALA A 1 113 ? 18.561 5.530 -18.560 1.00 61.72 113 ALA A C 1
ATOM 916 O O . ALA A 1 113 ? 19.224 5.427 -19.590 1.00 61.72 113 ALA A O 1
ATOM 917 N N . ASN A 1 114 ? 18.632 4.626 -17.579 1.00 65.50 114 ASN A N 1
ATOM 918 C CA . ASN A 1 114 ? 19.559 3.499 -17.579 1.00 65.50 114 ASN A CA 1
ATOM 919 C C . ASN A 1 114 ? 19.058 2.334 -16.696 1.00 65.50 114 ASN A C 1
ATOM 921 O O . ASN A 1 114 ? 18.033 2.413 -16.015 1.00 65.50 114 ASN A O 1
ATOM 925 N N . ARG A 1 115 ? 19.795 1.220 -16.728 1.00 69.56 115 ARG A N 1
ATOM 926 C CA . ARG A 1 115 ? 19.498 -0.019 -15.991 1.00 69.56 115 ARG A CA 1
ATOM 927 C C . ARG A 1 115 ? 19.511 0.154 -14.475 1.00 69.56 115 ARG A C 1
ATOM 929 O O . ARG A 1 115 ? 18.736 -0.500 -13.783 1.00 69.56 115 ARG A O 1
ATOM 936 N N . GLU A 1 116 ? 20.392 1.001 -13.967 1.00 75.06 116 GLU A N 1
ATOM 937 C CA . GLU A 1 116 ? 20.546 1.241 -12.536 1.00 75.06 116 GLU A CA 1
ATOM 938 C C . GLU A 1 116 ? 19.321 1.971 -11.970 1.00 75.06 116 GLU A C 1
ATOM 940 O O . GLU A 1 116 ? 18.758 1.535 -10.967 1.00 75.06 116 GLU A O 1
ATOM 945 N N . ASP A 1 117 ? 18.820 2.988 -12.675 1.00 72.56 117 ASP A N 1
ATOM 946 C CA . ASP A 1 117 ? 17.589 3.701 -12.314 1.00 72.56 117 ASP A CA 1
ATOM 947 C C . ASP A 1 117 ? 16.378 2.761 -12.264 1.00 72.56 117 ASP A C 1
ATOM 949 O O . ASP A 1 117 ? 15.563 2.832 -11.339 1.00 72.56 117 ASP A O 1
ATOM 953 N N . TYR A 1 118 ? 16.279 1.843 -13.232 1.00 72.44 118 TYR A N 1
ATOM 954 C CA . TYR A 1 118 ? 15.228 0.827 -13.267 1.00 72.44 118 TYR A CA 1
ATOM 955 C C . TYR A 1 118 ? 15.279 -0.088 -12.040 1.00 72.44 118 TYR A C 1
ATOM 957 O O . TYR A 1 118 ? 14.269 -0.250 -11.354 1.00 72.44 118 TYR A O 1
ATOM 965 N N . LEU A 1 119 ? 16.450 -0.657 -11.737 1.00 75.12 119 LEU A N 1
ATOM 966 C CA . LEU A 1 119 ? 16.628 -1.565 -10.601 1.00 75.12 119 LEU A CA 1
ATOM 967 C C . LEU A 1 119 ? 16.394 -0.855 -9.264 1.00 75.12 119 LEU A C 1
ATOM 969 O O . LEU A 1 119 ? 15.774 -1.427 -8.370 1.00 75.12 119 LEU A O 1
ATOM 973 N N . ASN A 1 120 ? 16.812 0.405 -9.145 1.00 76.19 120 ASN A N 1
ATOM 974 C CA . ASN A 1 120 ? 16.561 1.223 -7.962 1.00 76.19 120 ASN A CA 1
ATOM 975 C C . ASN A 1 120 ? 15.062 1.471 -7.750 1.00 76.19 120 ASN A C 1
ATOM 977 O O . ASN A 1 120 ? 14.564 1.334 -6.635 1.00 76.19 120 ASN A O 1
ATOM 981 N N . CYS A 1 121 ? 14.316 1.802 -8.805 1.00 73.88 121 CYS A N 1
ATOM 982 C CA . CYS A 1 121 ? 12.868 1.981 -8.696 1.00 73.88 121 CYS A CA 1
ATOM 983 C C . CYS A 1 121 ? 12.146 0.660 -8.422 1.00 73.88 121 CYS A C 1
ATOM 985 O O . CYS A 1 121 ? 11.229 0.626 -7.606 1.00 73.88 121 CYS A O 1
ATOM 987 N N . LEU A 1 122 ? 12.580 -0.434 -9.051 1.00 75.50 122 LEU A N 1
ATOM 988 C CA . LEU A 1 122 ? 12.033 -1.764 -8.801 1.00 75.50 122 LEU A CA 1
ATOM 989 C C . LEU A 1 122 ? 12.24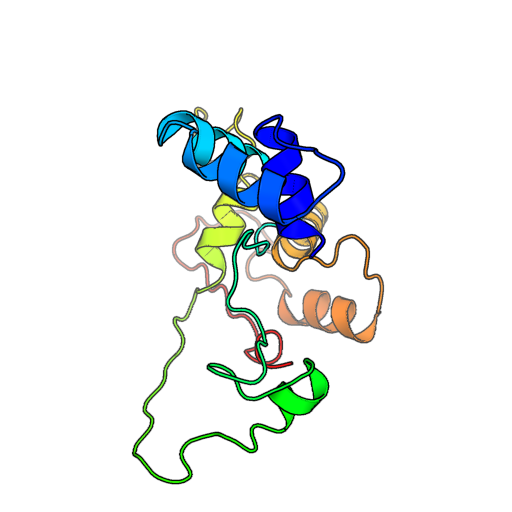0 -2.191 -7.342 1.00 75.50 122 LEU A C 1
ATOM 991 O O . LEU A 1 122 ? 11.300 -2.673 -6.716 1.00 75.50 122 LEU A O 1
ATOM 995 N N . ARG A 1 123 ? 13.429 -1.948 -6.776 1.00 76.69 123 ARG A N 1
ATOM 996 C CA . ARG A 1 123 ? 13.721 -2.185 -5.354 1.00 76.69 123 ARG A CA 1
ATOM 997 C C . ARG A 1 123 ? 12.831 -1.348 -4.431 1.00 76.69 123 ARG A C 1
ATOM 999 O O . ARG A 1 123 ? 12.341 -1.890 -3.448 1.00 76.69 123 ARG A O 1
ATOM 1006 N N . ARG A 1 124 ? 12.538 -0.085 -4.768 1.00 74.88 124 ARG A N 1
ATOM 1007 C CA . ARG A 1 124 ? 11.575 0.747 -4.010 1.00 74.88 124 ARG A CA 1
ATOM 1008 C C . ARG A 1 124 ? 10.146 0.234 -4.102 1.00 74.88 124 ARG A C 1
ATOM 1010 O O . ARG A 1 124 ? 9.419 0.275 -3.116 1.00 74.88 124 ARG A O 1
ATOM 1017 N N . VAL A 1 125 ? 9.724 -0.221 -5.283 1.00 73.88 125 VAL A N 1
ATOM 1018 C CA . VAL A 1 125 ? 8.390 -0.806 -5.443 1.00 73.88 125 VAL A CA 1
ATOM 1019 C C . VAL A 1 125 ? 8.274 -2.053 -4.583 1.00 73.88 125 VAL A C 1
ATOM 1021 O O . VAL A 1 125 ? 7.330 -2.140 -3.817 1.00 73.88 125 VAL A O 1
ATOM 1024 N N . LEU A 1 126 ? 9.257 -2.951 -4.639 1.00 75.62 126 LEU A N 1
ATOM 1025 C CA . LEU A 1 126 ? 9.259 -4.221 -3.910 1.00 75.62 126 LEU A CA 1
ATOM 1026 C C . LEU A 1 126 ? 9.633 -4.117 -2.422 1.00 75.62 126 LEU A C 1
ATOM 1028 O O . LEU A 1 126 ? 9.673 -5.141 -1.750 1.00 75.62 126 LEU A O 1
ATOM 1032 N N . ASP A 1 127 ? 9.911 -2.914 -1.919 1.00 73.88 127 ASP A N 1
ATOM 1033 C CA . ASP A 1 127 ? 10.386 -2.671 -0.550 1.00 73.88 127 ASP A CA 1
ATOM 1034 C C . ASP A 1 127 ? 11.683 -3.429 -0.186 1.00 73.88 127 ASP A C 1
ATOM 1036 O O . ASP A 1 127 ? 11.878 -3.914 0.925 1.00 73.88 127 ASP A O 1
ATOM 1040 N N . LEU A 1 128 ? 12.601 -3.531 -1.150 1.00 74.75 128 LEU A N 1
ATOM 1041 C CA . LEU A 1 128 ? 13.878 -4.248 -1.033 1.00 74.75 128 LEU A CA 1
ATOM 1042 C C . LEU A 1 128 ? 15.082 -3.313 -0.887 1.00 74.75 128 LEU A C 1
ATOM 1044 O O . LEU A 1 128 ? 16.223 -3.737 -1.036 1.00 74.75 128 LEU A O 1
ATOM 1048 N N . ASN A 1 129 ? 14.870 -2.023 -0.613 1.00 69.12 129 ASN A N 1
ATOM 1049 C CA . ASN A 1 129 ? 15.974 -1.054 -0.540 1.00 69.12 129 ASN A CA 1
ATOM 1050 C C . ASN A 1 129 ? 16.996 -1.376 0.560 1.00 69.12 129 ASN A C 1
ATOM 1052 O O . ASN A 1 129 ? 18.141 -0.948 0.462 1.00 69.12 129 ASN A O 1
ATOM 1056 N N . ASN A 1 130 ? 16.572 -2.101 1.598 1.00 68.56 130 ASN A N 1
ATOM 1057 C CA . ASN A 1 130 ? 17.421 -2.527 2.710 1.00 68.56 130 ASN A CA 1
ATOM 1058 C C . ASN A 1 130 ? 17.739 -4.033 2.663 1.00 68.56 130 ASN A C 1
ATOM 1060 O O . ASN A 1 130 ? 18.293 -4.559 3.627 1.00 68.56 130 ASN A O 1
ATOM 1064 N N . ASP A 1 131 ? 17.352 -4.724 1.586 1.00 68.56 131 ASP A N 1
ATOM 1065 C CA . ASP A 1 131 ? 17.518 -6.166 1.433 1.00 68.56 131 ASP A CA 1
ATOM 1066 C C . ASP A 1 131 ? 18.465 -6.473 0.264 1.00 68.56 131 ASP A C 1
ATOM 1068 O O . ASP A 1 131 ? 18.096 -6.463 -0.913 1.00 68.56 131 ASP A O 1
ATOM 1072 N N . ASP A 1 132 ? 19.724 -6.734 0.613 1.00 66.94 132 ASP A N 1
ATOM 1073 C CA . ASP A 1 132 ? 20.760 -7.169 -0.322 1.00 66.94 132 ASP A CA 1
ATOM 1074 C C . ASP A 1 132 ? 20.886 -8.698 -0.380 1.00 66.94 132 ASP A C 1
ATOM 1076 O O . ASP A 1 132 ? 21.905 -9.214 -0.842 1.00 66.94 132 ASP A O 1
ATOM 1080 N N . ASN A 1 133 ? 19.871 -9.450 0.073 1.00 72.44 133 ASN A N 1
ATOM 1081 C CA . ASN A 1 133 ? 19.888 -10.902 -0.021 1.00 72.44 133 ASN A CA 1
ATOM 1082 C C . ASN A 1 133 ? 20.010 -11.317 -1.502 1.00 72.44 133 ASN A C 1
ATOM 1084 O O . ASN A 1 133 ? 19.116 -11.017 -2.310 1.00 72.44 133 ASN A O 1
ATOM 1088 N N . PRO A 1 134 ? 21.100 -12.007 -1.887 1.00 67.62 134 PRO A N 1
ATOM 1089 C CA . PRO A 1 134 ? 21.309 -12.428 -3.263 1.00 67.62 134 PRO A CA 1
ATOM 1090 C C . PRO A 1 134 ? 20.217 -13.390 -3.741 1.00 67.62 134 PRO A C 1
ATOM 1092 O O . PRO A 1 134 ? 19.865 -13.344 -4.911 1.00 67.62 134 PRO A O 1
ATOM 1095 N N . GLU A 1 135 ? 19.592 -14.175 -2.859 1.00 69.00 135 GLU A N 1
ATOM 1096 C CA . GLU A 1 135 ? 18.489 -15.071 -3.235 1.00 69.00 135 GLU A CA 1
ATOM 1097 C C . GLU A 1 135 ?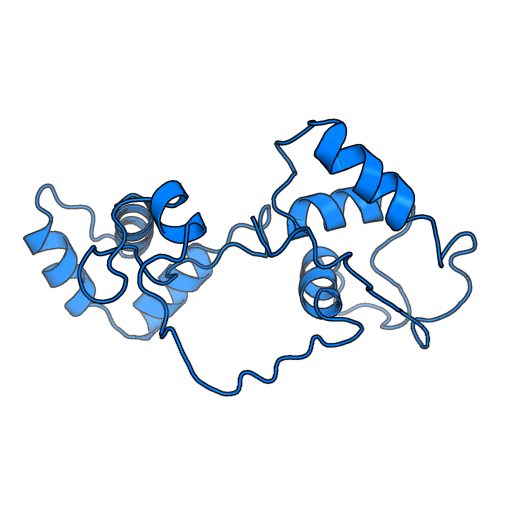 17.243 -14.320 -3.719 1.00 69.00 135 GLU A C 1
ATOM 1099 O O . GLU A 1 135 ? 16.464 -14.849 -4.506 1.00 69.00 135 GLU A O 1
ATOM 1104 N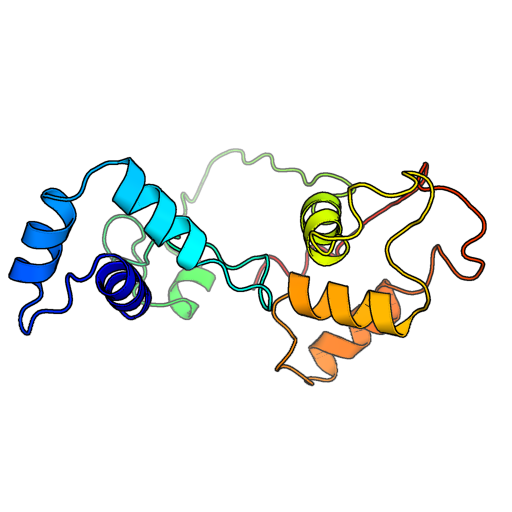 N . ILE A 1 136 ? 17.058 -13.076 -3.274 1.00 66.50 136 ILE A N 1
ATOM 1105 C CA . ILE A 1 136 ? 15.937 -12.215 -3.663 1.00 66.50 136 ILE A CA 1
ATOM 1106 C C . ILE A 1 136 ? 16.355 -11.312 -4.826 1.00 66.50 136 ILE A C 1
ATOM 1108 O O . ILE A 1 136 ? 15.602 -11.134 -5.785 1.00 66.50 136 ILE A O 1
ATOM 1112 N N . THR A 1 137 ? 17.576 -10.780 -4.770 1.00 65.75 137 THR A N 1
ATOM 1113 C CA . THR A 1 137 ? 18.091 -9.807 -5.739 1.00 65.75 137 THR A CA 1
ATOM 1114 C C . THR A 1 137 ? 18.520 -10.460 -7.058 1.00 65.75 137 THR A C 1
ATOM 1116 O O . THR A 1 137 ? 18.316 -9.884 -8.125 1.00 65.75 137 THR A O 1
ATOM 1119 N N . GLU A 1 138 ? 19.082 -11.671 -7.034 1.00 66.31 138 GLU A N 1
ATOM 1120 C CA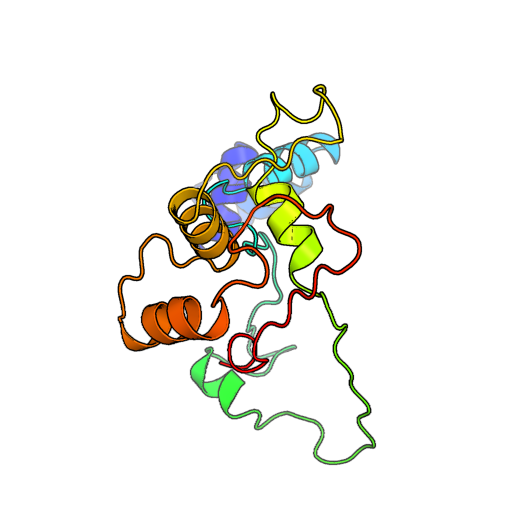 . GLU A 1 138 ? 19.571 -12.360 -8.234 1.00 66.31 138 GLU A CA 1
ATOM 1121 C C . GLU A 1 138 ? 18.438 -12.797 -9.178 1.00 66.31 138 GLU A C 1
ATOM 1123 O O . GLU A 1 138 ? 18.551 -12.540 -10.380 1.00 66.31 138 GLU A O 1
ATOM 1128 N N . PRO A 1 139 ? 17.313 -13.374 -8.705 1.00 67.31 139 PRO A N 1
ATOM 1129 C CA . PRO A 1 139 ? 16.182 -13.647 -9.580 1.00 67.31 139 PRO A CA 1
ATOM 1130 C C . PRO A 1 139 ? 15.561 -12.366 -10.126 1.00 67.31 139 PRO A C 1
ATOM 1132 O O . PRO A 1 139 ? 15.169 -12.353 -11.288 1.00 67.31 139 PRO A O 1
ATOM 1135 N N . LEU A 1 140 ? 15.517 -11.273 -9.352 1.00 65.88 140 LEU A N 1
ATOM 1136 C CA . LEU A 1 140 ? 15.084 -9.981 -9.884 1.00 65.88 140 LEU A CA 1
ATOM 1137 C C . LEU A 1 140 ? 15.960 -9.575 -11.057 1.00 65.88 140 LEU A C 1
ATOM 1139 O O . LEU A 1 140 ? 15.440 -9.354 -12.141 1.00 65.88 140 LEU A O 1
ATOM 1143 N N . VAL A 1 141 ? 17.280 -9.571 -10.891 1.00 64.38 141 VAL A N 1
ATOM 1144 C CA . VAL A 1 141 ? 18.228 -9.229 -11.959 1.00 64.38 141 VAL A CA 1
ATOM 1145 C C . VAL A 1 141 ? 18.114 -10.168 -13.171 1.00 64.38 141 VAL A C 1
ATOM 1147 O O . VAL A 1 141 ? 18.236 -9.705 -14.301 1.00 64.38 141 VAL A O 1
ATOM 1150 N N . ARG A 1 142 ? 17.853 -11.463 -12.950 1.00 64.25 142 ARG A N 1
ATOM 1151 C CA . ARG A 1 142 ? 17.777 -12.503 -13.992 1.00 64.25 142 ARG A CA 1
ATOM 1152 C C . ARG A 1 142 ? 16.438 -12.545 -14.738 1.00 64.25 142 ARG A C 1
ATOM 1154 O O . ARG A 1 142 ? 16.411 -12.852 -15.921 1.00 64.25 142 ARG A O 1
ATOM 1161 N N . TYR A 1 143 ? 15.321 -12.281 -14.066 1.00 59.81 143 TYR A N 1
ATOM 1162 C CA . TYR A 1 143 ? 13.983 -12.281 -14.677 1.00 59.81 143 TYR A CA 1
ATOM 1163 C C . TYR A 1 143 ? 13.567 -10.901 -15.179 1.00 59.81 143 TYR A C 1
ATOM 1165 O O . TYR A 1 143 ? 12.672 -10.798 -16.013 1.00 59.81 143 TYR A O 1
ATOM 1173 N N . THR A 1 144 ? 14.240 -9.847 -14.716 1.00 61.19 144 THR A N 1
ATOM 1174 C CA . THR A 1 144 ? 14.148 -8.512 -15.315 1.00 61.19 144 THR A CA 1
ATOM 1175 C C . THR A 1 144 ? 15.093 -8.334 -16.498 1.00 61.19 144 THR A C 1
ATOM 1177 O O . THR A 1 144 ? 15.292 -7.197 -16.922 1.00 61.19 144 THR A O 1
ATOM 1180 N N . ASP A 1 145 ? 15.651 -9.426 -17.041 1.00 51.16 145 ASP A N 1
ATOM 1181 C CA . ASP A 1 145 ? 16.566 -9.421 -18.184 1.00 51.16 145 ASP A CA 1
ATOM 1182 C C . ASP A 1 145 ? 15.843 -8.963 -19.469 1.00 51.16 145 ASP A C 1
ATOM 1184 O O . ASP A 1 145 ? 15.307 -9.719 -20.275 1.00 51.16 145 ASP A O 1
ATOM 1188 N N . PHE A 1 146 ? 15.720 -7.639 -19.513 1.00 50.88 146 PHE A N 1
ATOM 1189 C CA . PHE A 1 146 ? 15.748 -6.689 -20.605 1.00 50.88 146 PHE A CA 1
ATOM 1190 C C . PHE A 1 146 ? 14.914 -6.993 -21.856 1.00 50.88 146 PHE A C 1
ATOM 1192 O O . PHE A 1 146 ? 15.425 -7.186 -22.952 1.00 50.88 146 PHE A O 1
ATOM 1199 N N . GLN A 1 147 ? 13.608 -6.720 -21.760 1.00 46.03 147 GLN A N 1
ATOM 1200 C CA . GLN A 1 147 ? 12.826 -6.236 -22.915 1.00 46.03 147 GLN A CA 1
ATOM 1201 C C . GLN A 1 147 ? 13.265 -4.832 -23.417 1.00 46.03 147 GLN A C 1
ATOM 1203 O O . GLN A 1 147 ? 12.636 -4.283 -24.319 1.00 46.03 147 GLN A O 1
ATOM 1208 N N . TYR A 1 148 ? 14.325 -4.226 -22.856 1.00 46.97 148 TYR A N 1
ATOM 1209 C CA . TYR A 1 148 ? 14.689 -2.814 -23.065 1.00 46.97 148 TYR A CA 1
ATOM 1210 C C . TYR A 1 148 ? 16.180 -2.572 -23.339 1.00 46.97 148 TYR A C 1
ATOM 1212 O O . TYR A 1 148 ? 16.683 -1.505 -22.999 1.00 46.97 148 TYR A O 1
ATOM 1220 N N . GLU A 1 149 ? 16.913 -3.514 -23.945 1.00 43.34 149 GLU A N 1
ATOM 1221 C CA . GLU A 1 149 ? 18.362 -3.342 -24.201 1.00 43.34 149 GLU A CA 1
ATOM 1222 C C . GLU A 1 149 ? 18.705 -2.071 -24.998 1.00 43.34 149 GLU A C 1
ATOM 1224 O O . GLU A 1 149 ? 19.820 -1.564 -24.917 1.00 43.34 149 GLU A O 1
ATOM 1229 N N . THR A 1 150 ? 17.751 -1.530 -25.758 1.00 46.19 150 THR A N 1
ATOM 1230 C CA . THR A 1 150 ? 17.999 -0.421 -26.682 1.00 46.19 150 THR A CA 1
ATOM 1231 C C . THR A 1 150 ? 17.264 0.872 -26.343 1.00 46.19 150 THR A C 1
ATOM 1233 O O . THR A 1 150 ? 17.527 1.862 -27.013 1.00 46.19 150 THR A O 1
ATOM 1236 N N . TYR A 1 151 ? 16.349 0.897 -25.360 1.00 50.28 151 TYR A N 1
ATOM 1237 C CA . TYR A 1 151 ? 15.534 2.075 -24.977 1.00 50.28 151 TYR A CA 1
ATOM 1238 C C . TYR A 1 151 ? 14.846 2.833 -26.144 1.00 50.28 151 TYR A C 1
ATOM 1240 O O . TYR A 1 151 ? 14.387 3.959 -25.976 1.00 50.28 151 TYR A O 1
ATOM 1248 N N . THR A 1 152 ? 14.765 2.232 -27.336 1.00 43.25 152 THR A N 1
ATOM 1249 C CA . THR A 1 152 ? 14.335 2.892 -28.587 1.00 43.25 152 THR A CA 1
ATOM 1250 C C . THR A 1 152 ? 12.870 2.647 -28.929 1.00 43.25 152 THR A C 1
ATOM 1252 O O . THR A 1 152 ? 12.305 3.367 -29.750 1.00 43.25 152 THR A O 1
ATOM 1255 N N . ASN A 1 153 ? 12.230 1.664 -28.292 1.00 43.09 153 ASN A N 1
ATOM 1256 C CA . ASN A 1 153 ? 10.838 1.316 -28.552 1.00 43.09 153 ASN A CA 1
ATOM 1257 C C . ASN A 1 153 ? 9.930 1.832 -27.431 1.00 43.09 153 ASN A C 1
ATOM 1259 O O . ASN A 1 153 ? 10.133 1.540 -26.253 1.00 43.09 153 ASN A O 1
ATOM 1263 N N . LEU A 1 154 ? 8.915 2.609 -27.822 1.00 40.75 154 LEU A N 1
ATOM 1264 C CA . LEU A 1 154 ? 7.865 3.106 -26.936 1.00 40.75 154 LEU A CA 1
ATOM 1265 C C . LEU A 1 154 ? 7.081 1.956 -26.294 1.00 40.75 154 LEU A C 1
ATOM 1267 O O . LEU A 1 154 ? 6.835 0.921 -26.911 1.00 40.75 154 LEU A O 1
ATOM 1271 N N . VAL A 1 155 ? 6.622 2.228 -25.072 1.00 43.72 155 VAL A N 1
ATOM 1272 C CA . VAL A 1 155 ? 5.801 1.419 -24.156 1.00 43.72 155 VAL A CA 1
ATOM 1273 C C . VAL A 1 155 ? 4.442 1.032 -24.767 1.00 43.72 155 VAL A C 1
ATOM 1275 O O . VAL A 1 155 ? 3.387 1.439 -24.294 1.00 43.72 155 VAL A O 1
ATOM 1278 N N . ARG A 1 156 ? 4.422 0.276 -25.864 1.00 35.66 156 ARG A N 1
ATOM 1279 C CA . ARG A 1 156 ? 3.215 -0.414 -26.351 1.00 35.66 156 ARG A CA 1
ATOM 1280 C C . ARG A 1 156 ? 3.215 -1.891 -25.973 1.00 35.66 156 ARG A C 1
ATOM 1282 O O . ARG A 1 156 ? 2.146 -2.446 -25.752 1.00 35.66 156 ARG A O 1
ATOM 1289 N N . ASP A 1 157 ? 4.398 -2.467 -25.772 1.00 37.72 157 ASP A N 1
ATOM 1290 C CA . ASP A 1 157 ? 4.586 -3.902 -25.532 1.00 37.72 157 ASP A CA 1
ATOM 1291 C C . ASP A 1 157 ? 5.086 -4.222 -24.121 1.00 37.72 157 ASP A C 1
ATOM 1293 O O . ASP A 1 157 ? 5.638 -5.290 -23.877 1.00 37.72 157 ASP A O 1
ATOM 1297 N N . VAL A 1 158 ? 4.893 -3.304 -23.175 1.00 40.03 158 VAL A N 1
ATOM 1298 C CA . VAL A 1 158 ? 5.394 -3.462 -21.809 1.00 40.03 158 VAL A CA 1
ATOM 1299 C C . VAL A 1 158 ? 4.682 -4.606 -21.114 1.00 40.03 158 VAL A C 1
ATOM 1301 O O . VAL A 1 158 ? 3.499 -4.519 -20.771 1.00 40.03 158 VAL A O 1
ATOM 1304 N N . VAL A 1 159 ? 5.425 -5.692 -20.930 1.00 36.97 159 VAL A N 1
ATOM 1305 C CA . VAL A 1 159 ? 5.006 -6.864 -20.179 1.00 36.97 159 VAL A CA 1
ATOM 1306 C C . VAL A 1 159 ? 5.710 -6.834 -18.829 1.00 36.97 159 VAL A C 1
ATOM 1308 O O . VAL A 1 159 ? 6.860 -7.240 -18.712 1.00 36.97 159 VAL A O 1
ATOM 1311 N N . PHE A 1 160 ? 5.026 -6.342 -17.799 1.00 44.66 160 PHE A N 1
ATOM 1312 C CA . PHE A 1 160 ? 5.482 -6.478 -16.417 1.00 44.66 160 PHE A CA 1
ATOM 1313 C C . PHE A 1 160 ? 4.995 -7.811 -15.856 1.00 44.66 160 PHE A C 1
ATOM 1315 O O . PHE A 1 160 ? 4.086 -7.858 -15.030 1.00 44.66 160 PHE A O 1
ATOM 1322 N N . SER A 1 161 ? 5.619 -8.895 -16.311 1.00 38.66 161 SER A N 1
ATOM 1323 C CA . SER A 1 161 ? 5.425 -10.210 -15.712 1.00 38.66 161 SER A CA 1
ATOM 1324 C C . SER A 1 161 ? 6.258 -10.302 -14.438 1.00 38.66 161 SER A C 1
ATOM 1326 O O . SER A 1 161 ? 7.452 -10.587 -14.491 1.00 38.66 161 SER A O 1
ATOM 1328 N N . PHE A 1 162 ? 5.636 -10.081 -13.281 1.00 40.09 162 PHE A N 1
ATOM 1329 C CA . PHE A 1 162 ? 6.196 -10.589 -12.032 1.00 40.09 162 PHE A CA 1
ATOM 1330 C C . PHE A 1 162 ? 6.086 -12.119 -12.058 1.00 40.09 162 PHE A C 1
ATOM 1332 O O . PHE A 1 162 ? 4.998 -12.641 -12.320 1.00 40.09 162 PHE A O 1
ATOM 1339 N N . PRO A 1 163 ? 7.157 -12.876 -11.769 1.00 35.66 163 PRO A N 1
ATOM 1340 C CA . PRO A 1 163 ? 6.988 -14.257 -11.357 1.00 35.66 163 PRO A CA 1
ATOM 1341 C C . PRO A 1 163 ? 6.104 -14.235 -10.106 1.00 35.66 163 PRO A C 1
ATOM 1343 O O . PRO A 1 163 ? 6.479 -13.637 -9.098 1.00 35.66 163 PRO A O 1
ATOM 1346 N N . GLY A 1 164 ? 4.932 -14.873 -10.155 1.00 36.84 164 GLY A N 1
ATOM 1347 C CA . GLY A 1 164 ? 3.952 -14.895 -9.056 1.00 36.84 164 GLY A CA 1
ATOM 1348 C C . GLY A 1 164 ? 4.442 -15.522 -7.739 1.00 36.84 164 GLY A C 1
ATOM 1349 O O . GLY A 1 164 ? 3.639 -15.739 -6.842 1.00 36.84 164 GLY A O 1
ATOM 1350 N N . HIS A 1 165 ? 5.738 -15.818 -7.609 1.00 39.16 165 HIS A N 1
ATOM 1351 C CA . HIS A 1 165 ? 6.366 -16.325 -6.390 1.00 39.16 165 HIS A CA 1
ATOM 1352 C C . HIS A 1 165 ? 6.612 -15.244 -5.323 1.00 39.16 165 HIS A C 1
ATOM 1354 O O . HIS A 1 165 ? 6.765 -15.596 -4.163 1.00 39.16 165 HIS A O 1
ATOM 1360 N N . TYR A 1 166 ? 6.620 -13.949 -5.664 1.00 40.09 166 TYR A N 1
ATOM 1361 C CA . TYR A 1 166 ? 6.896 -12.885 -4.678 1.00 40.09 166 TYR A CA 1
ATOM 1362 C C . TYR A 1 166 ? 5.667 -12.397 -3.898 1.00 40.09 166 TYR A C 1
ATOM 1364 O O . TYR A 1 166 ? 5.817 -11.747 -2.870 1.00 40.09 166 TYR A O 1
ATOM 1372 N N . PHE A 1 167 ? 4.456 -12.719 -4.357 1.00 36.19 167 PHE A N 1
ATOM 1373 C CA . PHE A 1 167 ? 3.203 -12.352 -3.678 1.00 36.19 167 PHE A CA 1
ATOM 1374 C C . PHE A 1 167 ? 2.589 -13.513 -2.879 1.00 36.19 167 PHE A C 1
ATOM 1376 O O . PHE A 1 167 ? 1.506 -13.375 -2.315 1.00 36.19 167 PHE A O 1
ATOM 1383 N N . GLY A 1 168 ? 3.278 -14.657 -2.836 1.00 29.16 168 GLY A N 1
ATOM 1384 C CA . GLY A 1 168 ? 2.912 -15.840 -2.064 1.00 29.16 168 GLY A CA 1
ATOM 1385 C C . GLY A 1 168 ? 4.060 -16.233 -1.146 1.00 29.16 168 GLY A C 1
ATOM 1386 O O . GLY A 1 168 ? 4.760 -17.202 -1.425 1.00 29.16 168 GLY A O 1
ATOM 1387 N N . GLY A 1 169 ? 4.268 -15.433 -0.102 1.00 26.14 169 GLY A N 1
ATOM 1388 C CA . GLY A 1 169 ? 5.206 -15.689 0.986 1.00 26.14 169 GLY A CA 1
ATOM 1389 C C . GLY A 1 169 ? 4.483 -15.586 2.303 1.00 26.14 169 GLY A C 1
ATOM 1390 O O . GLY A 1 169 ? 4.211 -14.454 2.747 1.00 26.14 169 GLY A O 1
#

Sequence (169 aa):
MIVIRRFAKHLGCLNQHAADLITCMRKKSVNELLDAHDAMFDPASYFFVPFPPVLDNHFLPYENGHQFQQMLHLKPTGALMYGVNKNEGSYFLLYAFVNTNNWHGDKTQLPIANREDYLNCLRRVLDLNNDDNPEITEPLVRYTDFQYETYTNLVRDVVFSFPGHYFGG